Protein AF-A0A518B2T3-F1 (afdb_monomer)

Solvent-accessible surface area (backbone atoms only — not comparable to full-atom values): 4786 Å² total; per-residue (Å²): 98,73,32,30,24,27,28,54,68,17,22,32,75,68,68,18,31,31,76,28,83,39,14,86,86,39,67,52,97,85,33,38,26,29,24,42,66,19,31,28,47,41,86,47,34,41,36,24,28,71,34,44,20,93,83,48,61,41,86,85,34,31,26,22,30,45,61,26,36,30,42,33,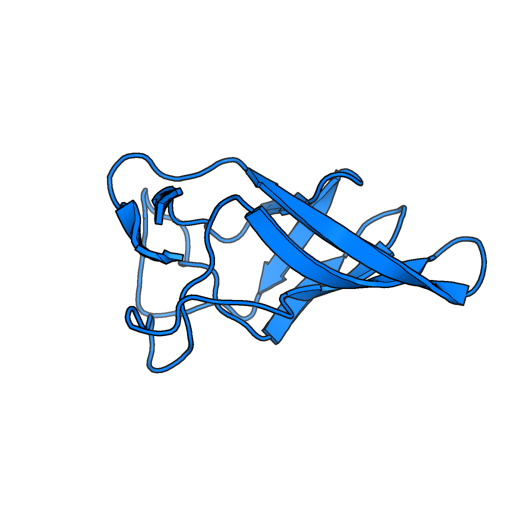25,25,62,86,74,67,46,80,44,75,46,32,29,71,25,67,50,42,86,92,42,78,38,56,95

Organism: NCBI:txid2527975

Structure (mmCIF, N/CA/C/O backbone):
data_AF-A0A518B2T3-F1
#
_entry.id   AF-A0A518B2T3-F1
#
loop_
_atom_site.group_PDB
_atom_site.id
_atom_site.type_symbol
_atom_site.label_atom_id
_atom_site.label_alt_id
_atom_site.label_comp_id
_atom_site.label_asym_id
_atom_site.label_entity_id
_atom_site.label_seq_id
_atom_site.pdbx_PDB_ins_code
_atom_site.Cartn_x
_atom_site.Cartn_y
_atom_site.Cartn_z
_atom_site.occupancy
_atom_site.B_iso_or_equiv
_atom_site.auth_seq_id
_atom_site.auth_comp_id
_atom_site.auth_asym_id
_atom_site.auth_atom_id
_atom_site.pdbx_PDB_model_num
ATOM 1 N N . MET A 1 1 ? -17.084 2.679 -3.403 1.00 79.31 1 MET A N 1
ATOM 2 C CA . MET A 1 1 ? -17.192 1.198 -3.252 1.00 79.31 1 MET A CA 1
ATOM 3 C C . MET A 1 1 ? -16.280 0.801 -2.089 1.00 79.31 1 MET A C 1
ATOM 5 O O . MET A 1 1 ? -15.881 1.705 -1.370 1.00 79.31 1 MET A O 1
ATOM 9 N N . SER A 1 2 ? -15.983 -0.469 -1.809 1.00 89.62 2 SER A N 1
ATOM 10 C CA . SER A 1 2 ? -15.044 -0.823 -0.727 1.00 89.62 2 SER A CA 1
ATOM 11 C C . SER A 1 2 ? -14.064 -1.907 -1.160 1.00 89.62 2 SER A C 1
ATOM 13 O O . SER A 1 2 ? -14.442 -2.782 -1.937 1.00 89.62 2 SER A O 1
ATOM 15 N N . SER A 1 3 ? -12.834 -1.854 -0.654 1.00 95.56 3 SER A N 1
ATOM 16 C CA . SER A 1 3 ? -11.744 -2.776 -0.987 1.00 95.56 3 SER A CA 1
ATOM 17 C C . SER A 1 3 ? -10.997 -3.239 0.264 1.00 95.56 3 SER A C 1
ATOM 19 O O . SER A 1 3 ? -11.253 -2.757 1.365 1.00 95.56 3 SER A O 1
ATOM 21 N N . LEU A 1 4 ? -10.105 -4.212 0.111 1.00 97.25 4 LEU A N 1
ATOM 22 C CA . LEU A 1 4 ? -9.302 -4.748 1.208 1.00 97.25 4 LEU A CA 1
ATOM 23 C C . LEU A 1 4 ? -8.185 -3.772 1.582 1.00 97.25 4 LEU A C 1
ATOM 25 O O . LEU A 1 4 ? -7.549 -3.205 0.692 1.00 97.25 4 LEU A O 1
ATOM 29 N N . ALA A 1 5 ? -7.932 -3.610 2.880 1.00 96.50 5 ALA A N 1
ATOM 30 C CA . ALA A 1 5 ? -6.796 -2.842 3.385 1.00 96.50 5 ALA A CA 1
ATOM 31 C C . ALA A 1 5 ? -5.463 -3.466 2.949 1.00 96.50 5 ALA A C 1
ATOM 33 O O . ALA A 1 5 ? -5.378 -4.682 2.775 1.00 96.50 5 ALA A O 1
ATOM 34 N N . VAL A 1 6 ? -4.416 -2.656 2.814 1.00 97.38 6 VAL A N 1
ATOM 35 C CA . VAL A 1 6 ? -3.082 -3.118 2.400 1.00 97.38 6 VAL A CA 1
ATOM 36 C C . VAL A 1 6 ? -2.079 -2.918 3.536 1.00 97.38 6 VAL A C 1
ATOM 38 O O . VAL A 1 6 ? -2.218 -2.021 4.368 1.00 97.38 6 VAL A O 1
ATOM 41 N N . THR A 1 7 ? -1.070 -3.781 3.600 1.00 96.69 7 THR A N 1
ATOM 42 C CA . THR A 1 7 ? 0.015 -3.719 4.585 1.00 96.69 7 THR A CA 1
ATOM 43 C C . THR A 1 7 ? 1.352 -3.410 3.932 1.00 96.69 7 THR A C 1
ATOM 45 O O . THR A 1 7 ? 1.505 -3.496 2.712 1.00 96.69 7 THR A O 1
ATOM 48 N N . LEU A 1 8 ? 2.353 -3.135 4.767 1.00 96.06 8 LEU A N 1
ATOM 49 C CA . LEU A 1 8 ? 3.759 -3.217 4.395 1.00 96.06 8 LEU A CA 1
ATOM 50 C C . LEU A 1 8 ? 4.032 -4.517 3.620 1.00 96.06 8 LEU A C 1
ATOM 52 O O . LEU A 1 8 ? 3.545 -5.587 3.999 1.00 96.06 8 LEU A O 1
ATOM 56 N N . GLY A 1 9 ? 4.802 -4.423 2.537 1.00 95.69 9 GLY A N 1
ATOM 57 C CA . GLY A 1 9 ? 5.054 -5.549 1.637 1.00 95.69 9 GLY A CA 1
ATOM 58 C C . GLY A 1 9 ? 3.976 -5.771 0.568 1.00 95.69 9 GLY A C 1
ATOM 59 O O . GLY A 1 9 ? 4.118 -6.689 -0.239 1.00 95.69 9 GLY A O 1
ATOM 60 N N . GLY A 1 10 ? 2.922 -4.947 0.537 1.00 96.31 10 GLY A N 1
ATOM 61 C CA . GLY A 1 10 ? 1.971 -4.898 -0.572 1.00 96.31 10 GLY A CA 1
ATOM 62 C C . GLY A 1 10 ? 2.654 -4.581 -1.906 1.00 96.31 10 GLY A C 1
ATOM 63 O O . GLY A 1 10 ? 3.721 -3.969 -1.935 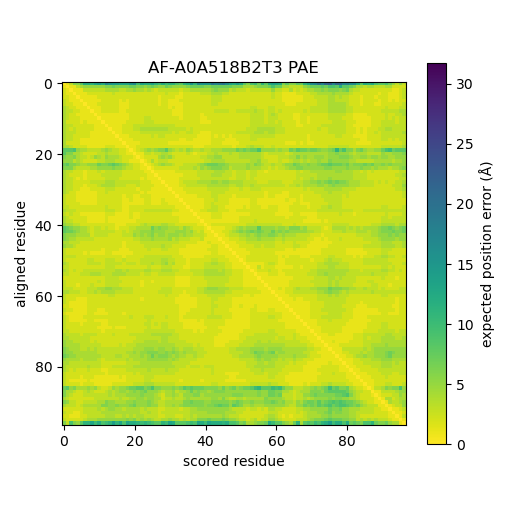1.00 96.31 10 GLY A O 1
ATOM 64 N N . LEU A 1 11 ? 2.035 -5.009 -3.003 1.00 97.75 11 LEU A N 1
ATOM 65 C CA . LEU A 1 11 ? 2.542 -4.875 -4.362 1.00 97.75 11 LEU A CA 1
ATOM 66 C C . LEU A 1 11 ? 1.608 -4.030 -5.221 1.00 97.75 11 LEU A C 1
ATOM 68 O O . LEU A 1 11 ? 0.379 -4.162 -5.158 1.00 97.75 11 LEU A O 1
ATOM 72 N N . ASP A 1 12 ? 2.203 -3.218 -6.083 1.00 97.06 12 ASP A N 1
ATOM 73 C CA . ASP A 1 12 ? 1.506 -2.614 -7.211 1.00 97.06 12 ASP A CA 1
ATOM 74 C C . ASP A 1 12 ? 1.454 -3.548 -8.434 1.00 97.06 12 ASP A C 1
ATOM 76 O O . ASP A 1 12 ? 2.007 -4.652 -8.449 1.00 97.06 12 ASP A O 1
ATOM 80 N N . SER A 1 13 ? 0.774 -3.106 -9.491 1.00 96.56 13 SER A N 1
ATOM 81 C CA . SER A 1 13 ? 0.663 -3.848 -10.753 1.00 96.56 13 SER A CA 1
ATOM 82 C C . SER A 1 13 ? 2.006 -4.105 -11.454 1.00 96.56 13 SER A C 1
ATOM 84 O O . SER A 1 13 ? 2.065 -4.949 -12.346 1.00 96.56 13 SER A O 1
ATOM 86 N N . GLY A 1 14 ? 3.068 -3.385 -11.080 1.00 95.31 14 GLY A N 1
ATOM 87 C CA . GLY A 1 14 ? 4.439 -3.566 -11.561 1.00 95.31 14 GLY A CA 1
ATOM 88 C C . GLY A 1 14 ? 5.295 -4.472 -10.669 1.00 95.31 14 GLY A C 1
ATOM 89 O O . GLY A 1 14 ? 6.496 -4.591 -10.912 1.00 95.31 14 GLY A O 1
ATOM 90 N N . ALA A 1 15 ? 4.694 -5.109 -9.657 1.00 95.62 15 ALA A N 1
ATOM 91 C CA . ALA A 1 15 ? 5.376 -5.882 -8.619 1.00 95.62 15 ALA A CA 1
ATOM 92 C C . ALA A 1 15 ? 6.400 -5.064 -7.805 1.00 95.62 15 ALA A C 1
ATOM 94 O O . ALA A 1 15 ? 7.363 -5.620 -7.271 1.00 95.62 15 ALA A O 1
ATOM 95 N N . ASN A 1 16 ? 6.191 -3.751 -7.694 1.00 97.06 16 ASN A N 1
ATOM 96 C CA . ASN A 1 16 ? 6.951 -2.881 -6.807 1.00 97.06 16 ASN A CA 1
ATOM 97 C C . ASN A 1 16 ? 6.374 -2.964 -5.394 1.00 97.06 16 ASN A C 1
ATOM 99 O O . ASN A 1 16 ? 5.160 -3.052 -5.212 1.00 97.06 16 ASN A O 1
ATOM 103 N N . VAL A 1 17 ? 7.254 -2.953 -4.400 1.00 97.88 17 VAL A N 1
ATOM 104 C CA . VAL A 1 17 ? 6.922 -3.248 -3.007 1.00 97.88 17 VAL A CA 1
ATOM 105 C C . VAL A 1 17 ? 6.680 -1.956 -2.239 1.00 97.88 17 VAL A C 1
ATOM 107 O O . VAL A 1 17 ? 7.473 -1.022 -2.330 1.00 97.88 17 VAL A O 1
ATOM 110 N N . ILE A 1 18 ? 5.627 -1.924 -1.426 1.00 97.88 18 ILE A N 1
ATOM 111 C CA . ILE A 1 18 ? 5.412 -0.888 -0.413 1.00 97.88 18 ILE A CA 1
ATOM 112 C C . ILE A 1 18 ? 6.404 -1.110 0.733 1.00 97.88 18 ILE A C 1
ATOM 114 O O . ILE A 1 18 ? 6.358 -2.143 1.410 1.00 97.88 18 ILE A O 1
ATOM 118 N N . THR A 1 19 ? 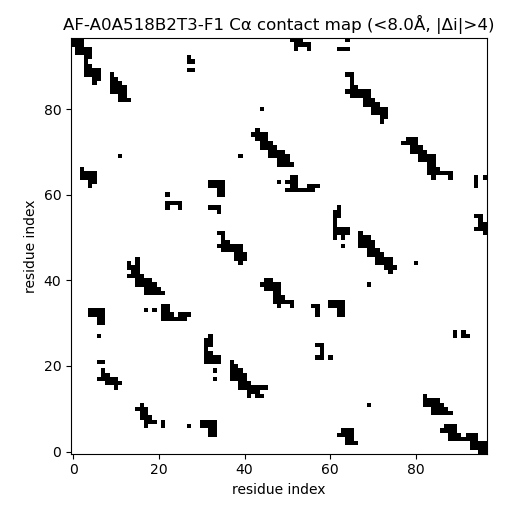7.285 -0.141 0.969 1.00 96.50 19 THR A N 1
ATOM 119 C CA . THR A 1 19 ? 8.400 -0.243 1.926 1.00 96.50 19 THR A CA 1
ATOM 120 C C . THR A 1 19 ? 8.252 0.626 3.178 1.00 96.50 19 THR A C 1
ATOM 122 O O . THR A 1 19 ? 9.096 0.535 4.067 1.00 96.50 19 THR A O 1
ATOM 125 N N . GLY A 1 20 ? 7.193 1.431 3.284 1.00 91.75 20 GLY A N 1
ATOM 126 C CA . GLY A 1 20 ? 6.891 2.240 4.472 1.00 91.75 20 GLY A CA 1
ATOM 127 C C . GLY A 1 20 ? 7.048 3.747 4.258 1.00 91.75 20 GLY A C 1
ATOM 128 O O . GLY A 1 20 ? 7.324 4.171 3.138 1.00 91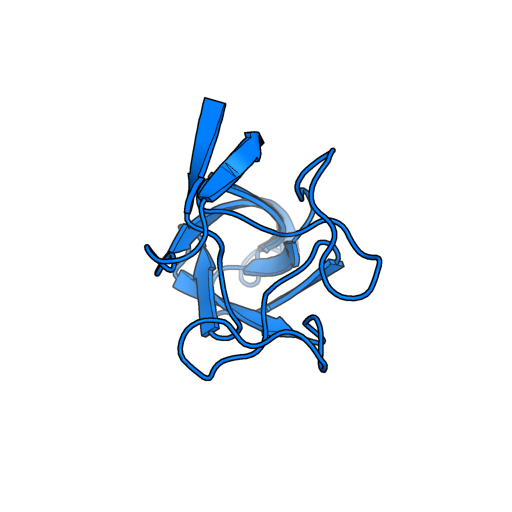.75 20 GLY A O 1
ATOM 129 N N . PRO A 1 21 ? 6.871 4.577 5.301 1.00 93.12 21 PRO A N 1
ATOM 130 C CA . PRO A 1 21 ? 7.000 4.257 6.730 1.00 93.12 21 PRO A CA 1
ATOM 131 C C . PRO A 1 21 ? 5.836 3.475 7.358 1.00 93.12 21 PRO A C 1
ATOM 133 O O . PRO A 1 21 ? 6.016 2.898 8.429 1.00 93.12 21 PRO A O 1
ATOM 136 N N . CYS A 1 22 ? 4.686 3.391 6.688 1.00 94.25 22 CYS A N 1
ATOM 137 C CA . CYS A 1 22 ? 3.450 2.782 7.173 1.00 94.25 22 CYS A CA 1
ATOM 138 C C . CYS A 1 22 ? 2.931 3.426 8.477 1.00 94.25 22 CYS A C 1
ATOM 140 O O . CYS A 1 22 ? 3.544 4.306 9.084 1.00 94.25 22 CYS A O 1
ATOM 142 N N . ALA A 1 23 ? 1.761 2.990 8.940 1.00 94.50 23 ALA A N 1
ATOM 143 C CA . ALA A 1 23 ? 1.264 3.333 10.266 1.00 94.50 23 ALA A CA 1
ATOM 144 C C . ALA A 1 23 ? 1.900 2.412 11.325 1.00 94.50 23 ALA A C 1
ATOM 146 O O . ALA A 1 23 ? 1.391 1.325 11.599 1.00 94.50 23 ALA A O 1
ATOM 147 N N . GLU A 1 24 ? 2.980 2.864 11.967 1.00 89.19 24 GLU A N 1
ATOM 148 C CA . GLU A 1 24 ? 3.777 2.088 12.944 1.00 89.19 24 GLU A CA 1
ATOM 149 C C . GLU A 1 24 ? 2.990 1.545 14.160 1.00 89.19 24 GLU A C 1
ATOM 151 O O . GLU A 1 24 ? 3.475 0.682 14.887 1.00 89.19 24 GLU A O 1
ATOM 156 N N . THR A 1 25 ? 1.777 2.038 14.424 1.00 91.38 25 THR A N 1
ATOM 157 C CA . THR A 1 25 ? 0.939 1.599 15.559 1.00 91.38 25 THR A CA 1
ATOM 158 C C . THR A 1 25 ? -0.250 0.733 15.154 1.00 91.38 25 THR A C 1
ATOM 160 O O . THR A 1 25 ? -0.936 0.196 16.027 1.00 91.38 25 THR A O 1
ATOM 163 N N . VAL A 1 26 ? -0.510 0.577 13.853 1.00 94.88 26 VAL A N 1
ATOM 164 C CA . VAL A 1 26 ? -1.654 -0.180 13.337 1.00 94.88 26 VAL A CA 1
ATOM 165 C C . VAL A 1 26 ? -1.136 -1.429 12.644 1.00 94.88 26 VAL A C 1
ATOM 167 O O . VAL A 1 26 ? -0.468 -1.345 11.619 1.00 94.88 26 VAL A O 1
ATOM 170 N N . LEU A 1 27 ? -1.460 -2.594 13.205 1.00 95.19 27 LEU A N 1
ATOM 171 C CA . LEU A 1 27 ? -1.099 -3.888 12.635 1.00 95.19 27 LEU A CA 1
ATOM 172 C C . LEU A 1 27 ? -2.324 -4.554 12.010 1.00 95.19 27 LEU A C 1
ATOM 174 O O . LEU A 1 27 ? -3.350 -4.709 12.674 1.00 95.19 27 LEU A O 1
ATOM 178 N N . LEU A 1 28 ? -2.187 -5.004 10.766 1.00 94.44 28 LEU A N 1
ATOM 179 C CA . LEU A 1 28 ? -3.154 -5.848 10.070 1.00 94.44 28 LEU A CA 1
ATOM 180 C C . LEU A 1 28 ? -2.458 -7.176 9.764 1.00 94.44 28 LEU A C 1
ATOM 182 O O . LEU A 1 28 ? -1.386 -7.188 9.165 1.00 94.44 28 LEU A O 1
ATOM 186 N N . ASP A 1 29 ? -3.013 -8.284 10.254 1.00 92.25 29 ASP A N 1
ATOM 187 C CA . ASP A 1 29 ? -2.410 -9.624 10.160 1.00 92.25 29 ASP A CA 1
ATOM 188 C C . ASP A 1 29 ? -0.922 -9.686 10.592 1.00 92.25 29 ASP A C 1
ATOM 190 O O . ASP A 1 29 ? -0.130 -10.479 10.090 1.00 92.25 29 ASP A O 1
ATOM 194 N N . GLY A 1 30 ? -0.536 -8.851 11.565 1.00 92.00 30 GLY A N 1
ATOM 195 C CA . GLY A 1 30 ? 0.822 -8.807 12.124 1.00 92.00 30 GLY A CA 1
ATOM 196 C C . GLY A 1 30 ? 1.826 -7.946 11.349 1.00 92.00 30 GLY A C 1
ATOM 197 O O . GLY A 1 30 ? 2.983 -7.876 11.760 1.00 92.00 30 GLY A O 1
ATOM 198 N N . LEU A 1 31 ? 1.401 -7.265 10.281 1.00 95.06 31 LEU A N 1
ATOM 199 C CA . LEU A 1 31 ? 2.212 -6.321 9.506 1.00 95.06 31 LEU A CA 1
ATOM 200 C C . LEU A 1 31 ? 1.692 -4.891 9.674 1.00 95.06 31 LEU A C 1
ATOM 202 O O . LEU A 1 31 ? 0.499 -4.686 9.893 1.00 95.06 31 LEU A O 1
ATOM 206 N N . PHE A 1 32 ? 2.573 -3.894 9.559 1.00 96.25 32 PHE A N 1
ATOM 207 C CA . PHE A 1 32 ? 2.167 -2.489 9.639 1.00 96.25 32 PHE A CA 1
ATOM 208 C C . PHE A 1 32 ? 1.201 -2.130 8.508 1.00 96.25 32 PHE A C 1
ATOM 210 O O . PHE A 1 32 ? 1.405 -2.522 7.357 1.00 96.25 32 PHE A O 1
ATOM 217 N N . ALA A 1 33 ? 0.138 -1.404 8.843 1.00 96.50 33 ALA A N 1
ATOM 218 C CA . ALA A 1 33 ? -0.866 -0.970 7.884 1.00 96.50 33 ALA A CA 1
ATOM 219 C C . ALA A 1 33 ? -0.285 0.094 6.949 1.00 96.50 33 ALA A C 1
ATOM 221 O O . ALA A 1 33 ? 0.358 1.035 7.417 1.00 96.50 33 ALA A O 1
ATOM 222 N N . SER A 1 34 ? -0.528 -0.039 5.648 1.00 97.38 34 SER A N 1
ATOM 223 C CA . SER A 1 34 ? -0.058 0.939 4.675 1.00 97.38 34 SER A CA 1
ATOM 224 C C . SER A 1 34 ? -0.954 2.185 4.652 1.00 97.38 34 SER A C 1
ATOM 226 O O . SER A 1 34 ? -2.160 2.131 4.924 1.00 97.38 34 SER A O 1
ATOM 228 N N . VAL A 1 35 ? -0.335 3.324 4.364 1.00 97.62 35 VAL A N 1
ATOM 229 C CA . VAL A 1 35 ? -0.951 4.651 4.319 1.00 97.62 35 VAL A CA 1
ATOM 230 C C . VAL A 1 35 ? -0.512 5.414 3.073 1.00 97.62 35 VAL A C 1
ATOM 232 O O . VAL A 1 35 ? 0.487 5.086 2.432 1.00 97.62 35 VAL A O 1
ATOM 235 N N . GLU A 1 36 ? -1.289 6.430 2.705 1.00 96.88 36 GLU A N 1
ATOM 236 C CA . GLU A 1 36 ? -0.879 7.401 1.695 1.00 96.88 36 GLU A CA 1
ATOM 237 C C . GLU A 1 36 ? 0.502 7.958 2.055 1.00 96.88 36 GLU A C 1
ATOM 239 O O . GLU A 1 36 ? 0.820 8.128 3.234 1.00 96.88 36 GLU A O 1
ATOM 244 N N . THR A 1 37 ? 1.308 8.252 1.035 1.00 96.31 37 THR A N 1
ATOM 245 C CA . THR A 1 37 ? 2.718 8.662 1.114 1.00 96.31 37 THR A CA 1
ATOM 246 C C . THR A 1 37 ? 3.715 7.553 1.446 1.00 96.31 37 THR A C 1
ATOM 248 O O . THR A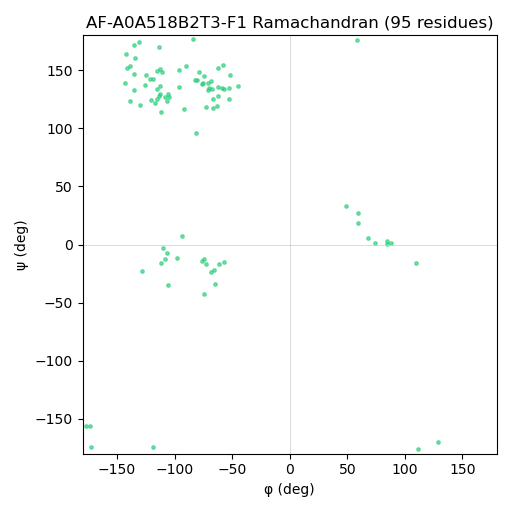 1 37 ? 4.918 7.822 1.464 1.00 96.31 37 THR A O 1
ATOM 251 N N . ASP A 1 38 ? 3.266 6.304 1.622 1.00 97.75 38 ASP A N 1
ATOM 252 C CA . ASP A 1 38 ? 4.189 5.174 1.713 1.00 97.75 38 ASP A CA 1
ATOM 253 C C . ASP A 1 38 ? 5.043 5.058 0.453 1.00 97.75 38 ASP A C 1
ATOM 255 O O . ASP A 1 38 ? 4.547 5.121 -0.670 1.00 97.75 38 ASP A O 1
ATOM 259 N N . ILE A 1 39 ? 6.337 4.844 0.650 1.00 98.00 39 ILE A N 1
ATOM 260 C CA . ILE A 1 39 ? 7.306 4.626 -0.412 1.00 98.00 39 ILE A CA 1
ATOM 261 C C . ILE A 1 39 ? 7.006 3.292 -1.085 1.00 98.00 39 ILE A C 1
ATOM 263 O O . ILE A 1 39 ? 6.821 2.267 -0.422 1.00 98.00 39 ILE A O 1
ATOM 267 N N . VAL A 1 40 ? 7.019 3.318 -2.412 1.00 97.88 40 VAL A N 1
ATOM 268 C CA . VAL A 1 40 ? 6.955 2.143 -3.271 1.00 97.88 40 VAL A CA 1
ATOM 269 C C . VAL A 1 40 ? 8.262 2.045 -4.040 1.00 97.88 40 VAL A C 1
ATOM 271 O O . VAL A 1 40 ? 8.679 2.995 -4.704 1.00 97.88 40 VAL A O 1
ATOM 274 N N . SER A 1 41 ? 8.923 0.898 -3.941 1.00 96.81 41 SER A N 1
ATOM 275 C CA . SER A 1 41 ? 10.202 0.651 -4.599 1.00 96.81 41 SER A CA 1
ATOM 276 C C . SER A 1 41 ? 10.206 -0.718 -5.261 1.00 96.81 41 SER A C 1
ATOM 278 O O . SER A 1 41 ? 9.814 -1.731 -4.675 1.00 96.81 41 SER A O 1
ATOM 280 N N . GLY A 1 42 ? 10.659 -0.756 -6.505 1.00 93.50 42 GLY A N 1
ATOM 281 C CA . GLY A 1 42 ? 10.847 -1.986 -7.249 1.00 93.50 42 GLY A CA 1
ATOM 282 C C . GLY A 1 42 ? 11.552 -1.736 -8.571 1.00 93.50 42 GLY A C 1
ATOM 283 O O . GLY A 1 42 ? 12.010 -0.636 -8.862 1.00 93.50 42 GLY A O 1
ATOM 284 N N . ALA A 1 43 ? 11.671 -2.785 -9.379 1.00 90.38 43 ALA A N 1
ATOM 285 C CA . ALA A 1 43 ? 12.430 -2.723 -10.625 1.00 90.38 43 ALA A CA 1
ATOM 286 C C . ALA A 1 43 ? 11.735 -1.910 -11.729 1.00 90.38 43 ALA A C 1
ATOM 288 O O . ALA A 1 43 ? 12.383 -1.566 -12.716 1.00 90.38 43 ALA A O 1
ATOM 289 N N . THR A 1 44 ? 10.431 -1.641 -11.602 1.00 94.25 44 THR A N 1
ATOM 290 C CA . THR A 1 44 ? 9.661 -0.963 -12.655 1.00 94.25 44 THR A CA 1
ATOM 291 C C . THR A 1 44 ? 9.347 0.487 -12.305 1.00 94.25 44 THR A C 1
ATOM 293 O O . THR A 1 44 ? 9.395 1.334 -13.198 1.00 94.25 44 THR A O 1
ATOM 296 N N . LEU A 1 45 ? 9.103 0.790 -11.027 1.00 96.50 45 LEU A N 1
ATOM 297 C CA . LEU A 1 45 ? 8.760 2.125 -10.543 1.00 96.50 45 LEU A CA 1
ATOM 298 C C . LEU A 1 45 ? 9.389 2.394 -9.168 1.00 96.50 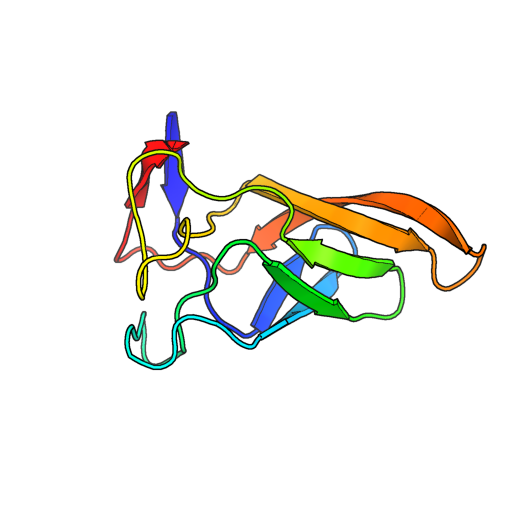45 LEU A C 1
ATOM 300 O O . LEU A 1 45 ? 9.369 1.540 -8.280 1.00 96.50 45 LEU A O 1
ATOM 304 N N . GLU A 1 46 ? 9.891 3.614 -8.993 1.00 97.44 46 GLU A N 1
ATOM 305 C CA . GLU A 1 46 ? 10.169 4.211 -7.684 1.00 97.44 46 GLU A CA 1
ATOM 306 C C . GLU A 1 46 ? 9.219 5.389 -7.464 1.00 97.44 46 GLU A C 1
ATOM 308 O O . GLU A 1 46 ? 9.094 6.271 -8.320 1.00 97.44 46 GLU A O 1
ATOM 313 N N . GLY A 1 47 ? 8.521 5.402 -6.330 1.00 97.38 47 GLY A N 1
ATOM 314 C CA . GLY A 1 47 ? 7.469 6.378 -6.083 1.00 97.38 47 GLY A CA 1
ATOM 315 C C . GLY A 1 47 ? 6.847 6.279 -4.701 1.00 97.38 47 GLY A C 1
ATOM 316 O O . GLY A 1 47 ? 7.463 5.798 -3.749 1.00 97.38 47 GLY A O 1
ATOM 317 N N . VAL A 1 48 ? 5.615 6.765 -4.599 1.00 98.12 48 VAL A N 1
ATOM 318 C CA . VAL A 1 48 ? 4.828 6.777 -3.366 1.00 98.12 48 VAL A CA 1
ATOM 319 C C . VAL A 1 48 ? 3.378 6.402 -3.639 1.00 98.12 48 VAL A C 1
ATOM 321 O O . VAL A 1 48 ? 2.858 6.634 -4.733 1.00 98.12 48 VAL A O 1
ATOM 324 N N . VAL A 1 49 ? 2.696 5.862 -2.633 1.00 97.88 49 VAL A N 1
ATOM 325 C CA . VAL A 1 49 ? 1.243 5.704 -2.675 1.00 97.88 49 VAL A CA 1
ATOM 326 C C . VAL A 1 49 ? 0.605 7.092 -2.675 1.00 97.88 49 VAL A C 1
ATOM 328 O O . VAL A 1 49 ? 0.788 7.870 -1.740 1.00 97.88 49 VAL A O 1
ATOM 331 N N . ALA A 1 50 ? -0.111 7.407 -3.748 1.00 97.44 50 ALA A N 1
ATOM 332 C CA . ALA A 1 50 ? -0.660 8.729 -4.034 1.00 97.44 50 ALA A CA 1
ATOM 333 C C . ALA A 1 50 ? -2.137 8.866 -3.644 1.00 97.44 50 ALA A C 1
ATOM 335 O O . ALA A 1 50 ? -2.664 9.975 -3.639 1.00 97.44 50 ALA A O 1
ATOM 336 N N . GLU A 1 51 ? -2.808 7.754 -3.335 1.00 96.56 51 GLU A N 1
ATOM 337 C CA . GLU A 1 51 ? -4.223 7.753 -2.978 1.00 96.56 51 GLU A CA 1
ATOM 338 C C . GLU A 1 51 ? -4.518 6.803 -1.811 1.00 96.56 51 GLU A C 1
ATOM 340 O O . GLU A 1 51 ? -4.264 5.597 -1.883 1.00 96.56 51 GLU A O 1
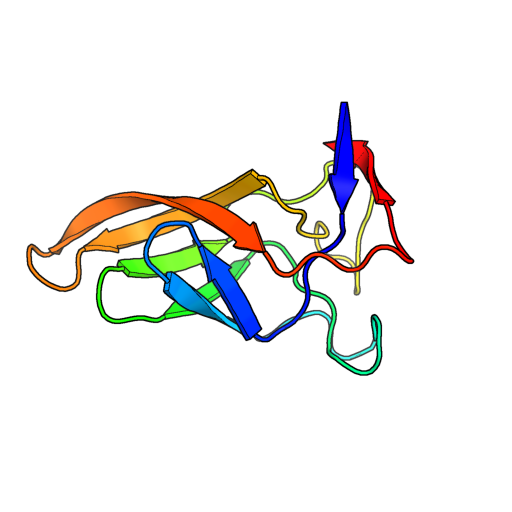ATOM 345 N N . GLY A 1 52 ? -5.115 7.343 -0.748 1.00 95.12 52 GLY A N 1
ATOM 346 C CA . GLY A 1 52 ? -5.702 6.587 0.357 1.00 95.12 52 GLY A CA 1
ATOM 347 C C . GLY A 1 52 ? -7.205 6.843 0.513 1.00 95.12 52 GLY A C 1
ATOM 348 O O . GLY A 1 52 ? -7.844 7.519 -0.290 1.00 95.12 52 GLY A O 1
ATOM 349 N N . SER A 1 53 ? -7.799 6.284 1.564 1.00 96.25 53 SER A N 1
ATOM 350 C CA . SER A 1 53 ? -9.217 6.467 1.880 1.00 96.25 53 SER A CA 1
ATOM 351 C C . SER A 1 53 ? -9.526 7.877 2.373 1.00 96.25 53 SER A C 1
ATOM 353 O O . SER A 1 53 ? -8.855 8.411 3.253 1.00 96.25 53 SER A O 1
ATOM 355 N N . VAL A 1 54 ? -10.646 8.432 1.913 1.00 94.31 54 VAL A N 1
ATOM 356 C CA . VAL A 1 54 ? -11.162 9.734 2.367 1.00 94.31 54 VAL A CA 1
ATOM 357 C C . VAL A 1 54 ? -11.788 9.712 3.769 1.00 94.31 54 VAL A C 1
ATOM 359 O O . VAL A 1 54 ? -12.070 10.769 4.330 1.00 94.31 54 VAL A O 1
ATOM 362 N N . THR A 1 55 ? -12.053 8.531 4.339 1.00 95.38 55 THR A N 1
ATOM 363 C CA . THR A 1 55 ? -12.767 8.406 5.631 1.00 95.38 55 THR A CA 1
ATOM 364 C C . THR A 1 55 ? -12.067 7.533 6.663 1.00 95.38 55 THR A C 1
ATOM 366 O O . THR A 1 55 ? -12.327 7.697 7.855 1.00 95.38 55 THR A O 1
ATOM 369 N N . VAL A 1 56 ? -11.186 6.622 6.245 1.00 96.31 56 VAL A N 1
ATOM 370 C CA . VAL A 1 56 ? -10.451 5.741 7.157 1.00 96.31 56 VAL A CA 1
ATOM 371 C C . VAL A 1 56 ? -9.006 6.198 7.244 1.00 96.31 56 VAL A C 1
ATOM 373 O O . VAL A 1 56 ? -8.308 6.268 6.235 1.00 96.31 56 VAL A O 1
ATOM 376 N N . LEU A 1 57 ? -8.560 6.477 8.468 1.00 96.31 57 LEU A N 1
ATOM 377 C CA . LEU A 1 57 ? -7.192 6.891 8.756 1.00 96.31 57 LEU A CA 1
ATOM 378 C C . LEU A 1 57 ? -6.492 5.838 9.621 1.00 96.31 57 LEU A C 1
ATOM 380 O O . LEU A 1 57 ? -7.034 5.424 10.649 1.00 96.31 57 LEU A O 1
ATOM 384 N N . PHE A 1 58 ? -5.266 5.464 9.263 1.00 95.81 58 PHE A N 1
ATOM 385 C CA . PHE A 1 58 ? -4.360 4.693 10.115 1.00 95.81 58 PHE A CA 1
ATOM 386 C C . PHE A 1 58 ? -3.228 5.598 10.589 1.00 95.81 58 PHE A C 1
ATOM 388 O O . PHE A 1 58 ? -2.602 6.292 9.797 1.00 95.81 58 PHE A O 1
ATOM 395 N N . GLY A 1 59 ? -2.999 5.664 11.903 1.00 91.69 59 GLY A N 1
ATOM 396 C CA . GLY A 1 59 ? -1.986 6.569 12.460 1.00 91.69 59 GLY A CA 1
ATOM 397 C C . GLY A 1 59 ? -2.220 8.058 12.149 1.00 91.69 59 GLY A C 1
ATOM 398 O O . GLY A 1 59 ? -1.290 8.849 12.250 1.00 91.69 59 GLY A O 1
ATOM 399 N N . GLY A 1 60 ? -3.444 8.447 11.767 1.00 94.06 60 GLY A N 1
ATOM 400 C CA . GLY A 1 60 ? -3.782 9.814 11.352 1.00 94.06 60 GLY A CA 1
ATOM 401 C C . GLY A 1 60 ? -3.568 10.113 9.864 1.00 94.06 60 GLY A C 1
ATOM 402 O O . GLY A 1 60 ? -3.849 11.235 9.449 1.00 94.06 60 GLY A O 1
ATOM 403 N N . LEU A 1 61 ? -3.131 9.134 9.068 1.00 96.19 61 LEU A N 1
ATOM 404 C CA . LEU A 1 61 ? -2.941 9.259 7.621 1.00 96.19 61 LEU A CA 1
ATOM 405 C C . LEU A 1 61 ? -3.971 8.420 6.848 1.00 96.19 61 LEU A C 1
ATOM 407 O O . LEU A 1 61 ? -4.393 7.378 7.359 1.00 96.19 61 LEU A O 1
ATOM 411 N N . PRO A 1 62 ? -4.389 8.844 5.640 1.00 97.19 62 PRO A N 1
ATOM 412 C CA . PRO A 1 62 ? -5.319 8.092 4.799 1.00 97.19 62 PRO A CA 1
ATOM 413 C C . PRO A 1 62 ? -4.869 6.649 4.582 1.00 97.19 62 PRO A C 1
ATOM 415 O O . PRO A 1 62 ? -3.748 6.388 4.152 1.00 97.19 62 PRO A O 1
ATOM 418 N N . ALA A 1 63 ? -5.743 5.701 4.908 1.00 96.94 63 ALA A N 1
ATOM 419 C CA . ALA A 1 63 ? -5.442 4.278 4.826 1.00 96.94 63 ALA A CA 1
ATOM 420 C C . ALA A 1 63 ? -5.483 3.772 3.378 1.00 96.94 63 ALA A C 1
ATOM 422 O O . ALA A 1 63 ? -6.409 4.110 2.636 1.00 96.94 63 ALA A O 1
ATOM 423 N N . THR A 1 64 ? -4.528 2.932 2.982 1.00 97.31 64 THR A N 1
ATOM 424 C CA . THR A 1 64 ? -4.458 2.407 1.609 1.00 97.31 64 THR A CA 1
ATOM 425 C C . THR A 1 64 ? -5.238 1.114 1.451 1.00 97.31 64 THR A C 1
ATOM 427 O O . THR A 1 64 ? -5.453 0.344 2.395 1.00 97.31 64 THR A O 1
ATOM 430 N N . TYR A 1 65 ? -5.682 0.872 0.225 1.00 97.12 65 TYR A N 1
ATOM 431 C CA . TYR A 1 65 ? -6.522 -0.261 -0.119 1.00 97.12 65 TYR A CA 1
ATOM 432 C C . TYR A 1 65 ? -6.145 -0.827 -1.490 1.00 97.12 65 TYR A C 1
ATOM 434 O O . TYR A 1 65 ? -5.460 -0.185 -2.284 1.00 97.12 65 TYR A O 1
ATOM 442 N N . VAL A 1 66 ? -6.581 -2.050 -1.800 1.00 97.12 66 VAL A N 1
ATOM 443 C CA . VAL A 1 66 ? -6.355 -2.628 -3.135 1.00 97.12 66 VAL A CA 1
ATOM 444 C C . VAL A 1 66 ? -7.090 -1.776 -4.172 1.00 97.12 66 VAL A C 1
ATOM 446 O O . VAL A 1 66 ? -8.315 -1.642 -4.108 1.00 97.12 66 VAL A O 1
ATOM 449 N N . GLY A 1 67 ? -6.345 -1.205 -5.114 1.00 96.75 67 GLY A N 1
ATOM 450 C CA . GLY A 1 67 ? -6.805 -0.208 -6.079 1.00 96.75 67 GLY A CA 1
ATOM 451 C C . GLY A 1 67 ? -6.247 1.200 -5.851 1.00 96.75 67 GLY A C 1
ATOM 452 O O . GLY A 1 67 ? -6.296 1.988 -6.788 1.00 96.75 67 GLY A O 1
ATOM 453 N N . SER A 1 68 ? -5.685 1.501 -4.672 1.00 97.38 68 SER A N 1
ATOM 454 C CA . SER A 1 68 ? -4.989 2.767 -4.396 1.00 97.38 68 SER A CA 1
ATOM 455 C C . SER A 1 68 ? -3.907 3.045 -5.441 1.00 97.38 68 SER A C 1
ATOM 457 O O . SER A 1 68 ? -3.120 2.152 -5.776 1.00 97.38 68 SER A O 1
ATOM 459 N N . LEU A 1 69 ? -3.854 4.282 -5.933 1.00 97.75 69 LEU A N 1
ATOM 460 C CA . LEU A 1 69 ? -2.874 4.715 -6.924 1.00 97.75 69 LEU A CA 1
ATOM 461 C C . LEU A 1 69 ? -1.484 4.892 -6.315 1.00 97.75 69 LEU A C 1
ATOM 463 O O . LEU A 1 69 ? -1.320 5.346 -5.181 1.00 97.75 69 LEU A O 1
ATOM 467 N N . VAL A 1 70 ? -0.474 4.569 -7.110 1.00 98.00 70 VAL A N 1
ATOM 468 C CA . VAL A 1 70 ? 0.944 4.774 -6.826 1.00 98.00 70 VAL A CA 1
ATOM 469 C C . VAL A 1 70 ? 1.494 5.669 -7.920 1.00 98.00 70 VAL A C 1
ATOM 471 O O . VAL A 1 70 ? 1.381 5.351 -9.102 1.00 98.00 70 VAL A O 1
ATOM 474 N N . SER A 1 71 ? 2.097 6.785 -7.526 1.00 97.94 71 SER A N 1
ATOM 475 C CA . SER A 1 71 ? 2.698 7.742 -8.449 1.00 97.94 71 SER A CA 1
ATOM 476 C C . SER A 1 71 ? 4.208 7.749 -8.281 1.00 97.94 71 SER A C 1
ATOM 478 O O . SER A 1 71 ? 4.722 7.752 -7.160 1.00 97.94 71 SER A O 1
ATOM 480 N N . GLY A 1 72 ? 4.932 7.759 -9.393 1.00 97.25 72 GLY A N 1
ATOM 481 C CA . GLY A 1 72 ? 6.384 7.744 -9.364 1.00 97.25 72 GLY A CA 1
ATOM 482 C C . GLY A 1 72 ? 7.011 7.909 -10.735 1.00 97.25 72 GLY A C 1
ATOM 483 O O . GLY A 1 72 ? 6.417 8.458 -11.667 1.00 97.25 72 GLY A O 1
ATOM 484 N N . VAL A 1 73 ? 8.241 7.427 -10.850 1.00 97.56 73 VAL A N 1
ATOM 485 C CA . VAL A 1 73 ? 9.004 7.414 -12.096 1.00 97.56 73 VAL A CA 1
ATOM 486 C C . VAL A 1 73 ? 9.387 5.990 -12.465 1.00 97.56 73 VAL A C 1
ATOM 488 O O . VAL A 1 73 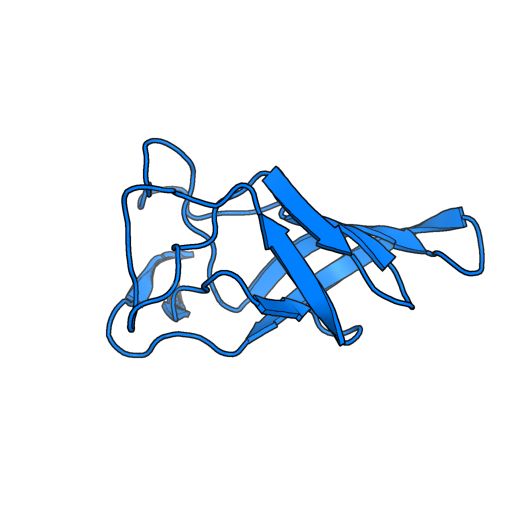? 9.726 5.173 -11.609 1.00 97.56 73 VAL A O 1
ATOM 491 N N . SER A 1 74 ? 9.353 5.700 -13.761 1.00 96.19 74 SER A N 1
ATOM 492 C CA . SER A 1 74 ? 9.900 4.463 -14.304 1.00 96.19 74 SER A CA 1
ATOM 493 C C . SER A 1 74 ? 11.403 4.406 -14.043 1.00 96.19 74 SER A C 1
ATOM 495 O O . SER A 1 74 ? 12.132 5.320 -14.427 1.00 96.19 74 SER A O 1
ATOM 497 N N . VAL A 1 75 ? 11.879 3.313 -13.450 1.00 95.00 75 VAL A N 1
ATOM 498 C CA . VAL A 1 75 ? 13.313 3.123 -13.162 1.00 95.00 75 VAL A CA 1
ATOM 499 C C . VAL A 1 75 ? 14.144 3.038 -14.448 1.00 95.00 75 VAL A C 1
ATOM 501 O O . VAL A 1 75 ? 15.272 3.519 -14.495 1.00 95.00 75 VAL A O 1
ATOM 504 N N . GLU A 1 76 ? 13.582 2.463 -15.513 1.00 94.62 76 GLU A N 1
ATOM 505 C CA . GLU A 1 76 ? 14.269 2.299 -16.800 1.00 94.62 76 GLU A CA 1
ATOM 506 C C . GLU A 1 76 ? 14.385 3.616 -17.578 1.00 94.62 76 GLU A C 1
ATOM 508 O O . GLU A 1 76 ? 15.422 3.903 -18.174 1.00 94.62 76 GLU A O 1
ATOM 513 N N . THR A 1 77 ? 13.314 4.412 -17.596 1.00 95.25 77 THR A N 1
ATOM 514 C CA . THR A 1 77 ? 13.198 5.559 -18.515 1.00 95.25 77 THR A CA 1
ATOM 515 C C . THR A 1 77 ? 13.228 6.917 -17.822 1.00 95.25 77 THR A C 1
ATOM 517 O O . THR A 1 77 ? 13.401 7.937 -18.488 1.00 95.25 77 THR A O 1
ATOM 520 N N . GLY A 1 78 ? 13.035 6.962 -16.503 1.00 95.06 78 GLY A N 1
ATOM 521 C CA . GLY A 1 78 ? 12.876 8.196 -15.730 1.00 95.06 78 GLY A CA 1
ATOM 522 C C . GLY A 1 78 ? 11.576 8.956 -16.016 1.00 95.06 78 GLY A C 1
ATOM 523 O O . GLY A 1 78 ? 11.395 10.065 -15.517 1.00 95.06 78 GLY A O 1
ATOM 524 N N . VAL A 1 79 ? 10.675 8.401 -16.831 1.00 97.12 79 VAL A N 1
ATOM 525 C CA . VAL A 1 79 ? 9.400 9.035 -17.188 1.00 97.12 79 VAL A CA 1
ATOM 526 C C . VAL A 1 79 ? 8.384 8.821 -16.068 1.00 97.12 79 VAL A C 1
ATOM 528 O O . VAL A 1 79 ? 8.330 7.745 -15.473 1.00 97.12 79 VAL A O 1
ATOM 531 N N . ALA A 1 80 ? 7.570 9.843 -15.795 1.00 97.00 80 ALA A N 1
ATOM 532 C CA . ALA A 1 80 ? 6.481 9.754 -14.830 1.00 97.00 80 ALA A CA 1
ATOM 533 C C . ALA A 1 80 ? 5.507 8.623 -15.199 1.00 97.00 80 ALA A C 1
ATOM 535 O O . ALA A 1 80 ? 5.096 8.494 -16.355 1.00 97.00 80 ALA A O 1
ATOM 536 N N . MET A 1 81 ? 5.146 7.816 -14.208 1.00 96.25 81 MET A N 1
ATOM 537 C CA . MET A 1 81 ? 4.278 6.656 -14.359 1.00 96.25 81 MET A CA 1
ATOM 538 C C . MET A 1 81 ? 3.342 6.548 -13.157 1.00 96.25 81 MET A C 1
ATOM 540 O O . MET A 1 81 ? 3.672 6.971 -12.049 1.00 96.25 81 MET A O 1
ATOM 544 N N . GLU A 1 82 ? 2.174 5.963 -13.400 1.00 97.31 82 GLU A N 1
ATOM 545 C CA . GLU A 1 82 ? 1.193 5.642 -12.376 1.00 97.31 82 GLU A CA 1
ATOM 546 C C . GLU A 1 82 ? 0.836 4.156 -12.462 1.00 97.31 82 GLU A C 1
ATOM 548 O O . GLU A 1 82 ? 0.680 3.597 -13.554 1.00 97.31 82 GLU A O 1
ATOM 553 N N . THR A 1 83 ? 0.740 3.516 -11.305 1.00 97.12 83 THR A N 1
ATOM 554 C CA . THR A 1 83 ? 0.307 2.127 -11.132 1.00 97.12 83 THR A CA 1
ATOM 555 C C . THR A 1 83 ? -0.763 2.064 -10.047 1.00 97.12 83 THR A C 1
ATOM 557 O O . THR A 1 83 ? -1.079 3.063 -9.403 1.00 97.12 83 THR A O 1
ATOM 560 N N . ALA A 1 84 ? -1.357 0.890 -9.846 1.00 97.50 84 ALA A N 1
ATOM 561 C CA . ALA A 1 84 ? -2.325 0.670 -8.777 1.00 97.50 84 ALA A CA 1
ATOM 562 C C . ALA A 1 84 ? -1.895 -0.504 -7.900 1.00 97.50 84 ALA A C 1
ATOM 564 O O . ALA A 1 84 ? -1.332 -1.484 -8.398 1.00 97.50 84 ALA A O 1
ATOM 565 N N . ILE A 1 85 ? -2.195 -0.426 -6.605 1.00 97.56 85 ILE A N 1
ATOM 566 C CA . ILE A 1 85 ? -1.960 -1.515 -5.657 1.00 97.56 85 ILE A CA 1
ATOM 567 C C . ILE A 1 85 ? -2.867 -2.699 -5.999 1.00 97.56 85 ILE A C 1
ATOM 569 O O . ILE A 1 85 ? -4.088 -2.559 -6.058 1.00 97.56 85 ILE A O 1
ATOM 573 N N . VAL A 1 86 ? -2.281 -3.881 -6.186 1.00 97.25 86 VAL A N 1
ATOM 574 C CA . VAL A 1 86 ? -3.006 -5.116 -6.540 1.00 97.25 86 VAL A CA 1
ATOM 575 C C . VAL A 1 86 ? -3.066 -6.131 -5.398 1.00 97.25 86 VAL A C 1
ATOM 577 O O . VAL A 1 86 ? -3.857 -7.071 -5.459 1.00 97.25 86 VAL A O 1
ATOM 580 N N . GLY A 1 87 ? -2.283 -5.932 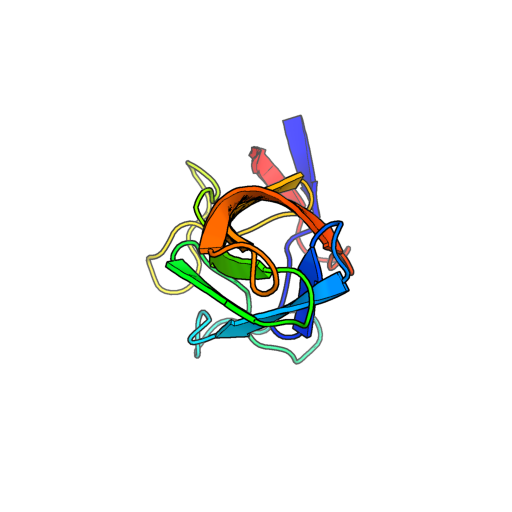-4.335 1.00 91.25 87 GLY A N 1
ATOM 581 C CA . GLY A 1 87 ? -2.338 -6.727 -3.107 1.00 91.25 87 GLY A CA 1
ATOM 582 C C . GLY A 1 87 ? -0.974 -7.268 -2.669 1.00 91.25 87 GLY A C 1
ATOM 583 O O . GLY A 1 87 ? 0.041 -6.877 -3.228 1.00 91.25 87 GLY A O 1
ATOM 584 N N . PRO A 1 88 ? -0.917 -8.172 -1.681 1.00 90.38 88 PRO A N 1
ATOM 585 C CA . PRO A 1 88 ? -2.060 -8.780 -1.007 1.00 90.38 88 PRO A CA 1
ATOM 586 C C . PRO A 1 88 ? -2.840 -7.774 -0.150 1.00 90.38 88 PRO A C 1
ATOM 588 O O . PRO A 1 88 ? -2.261 -6.912 0.504 1.00 90.38 88 PRO A O 1
ATOM 591 N N . GLY A 1 89 ? -4.169 -7.892 -0.176 1.00 90.62 89 GLY A N 1
ATOM 592 C CA . GLY A 1 89 ? -5.058 -7.180 0.739 1.00 90.62 89 GLY A CA 1
ATOM 593 C C . GLY A 1 89 ? -5.434 -8.051 1.939 1.00 90.62 89 GLY A C 1
ATOM 594 O O . GLY A 1 89 ? -5.529 -9.274 1.817 1.00 90.62 89 GLY A O 1
ATOM 595 N N . VAL A 1 90 ? -5.684 -7.428 3.086 1.00 94.00 90 VAL A N 1
ATOM 596 C CA . VAL A 1 90 ? -6.078 -8.090 4.334 1.00 94.00 90 VAL A CA 1
ATOM 597 C C . VAL A 1 90 ? -7.601 -8.158 4.431 1.00 94.00 90 VAL A C 1
ATOM 599 O O . VAL A 1 90 ? -8.278 -7.136 4.523 1.00 94.00 90 VAL A O 1
ATOM 602 N N . ALA A 1 91 ? -8.158 -9.373 4.445 1.00 88.19 91 ALA A N 1
ATOM 603 C CA . ALA A 1 91 ? -9.610 -9.600 4.461 1.00 88.19 91 ALA A CA 1
ATOM 604 C C . ALA A 1 91 ? -10.303 -9.120 5.751 1.00 88.19 91 ALA A C 1
ATOM 606 O O . ALA A 1 91 ? -11.507 -8.864 5.750 1.00 88.19 91 ALA A O 1
ATOM 607 N N . THR A 1 92 ? -9.550 -8.990 6.845 1.00 89.19 92 THR A N 1
ATOM 608 C CA . THR A 1 92 ? -10.057 -8.570 8.158 1.00 89.19 92 THR A CA 1
ATOM 609 C C . THR A 1 92 ? -10.502 -7.103 8.177 1.00 89.19 92 THR A C 1
ATOM 611 O O . THR A 1 92 ? -11.334 -6.732 9.005 1.00 89.19 92 THR A O 1
ATOM 614 N N . VAL A 1 93 ? -9.983 -6.262 7.272 1.00 92.62 93 VAL A N 1
ATOM 615 C CA . VAL A 1 93 ? -10.293 -4.827 7.235 1.00 92.62 93 VAL A CA 1
ATOM 616 C C . VAL A 1 93 ? -10.700 -4.395 5.833 1.00 92.62 93 VAL A C 1
ATOM 618 O O . VAL A 1 93 ? -9.937 -4.491 4.875 1.00 92.62 93 VAL A O 1
ATOM 621 N N . ILE A 1 94 ? -11.925 -3.881 5.741 1.00 93.81 94 ILE A N 1
ATOM 622 C CA . ILE A 1 94 ? -12.515 -3.359 4.512 1.00 93.81 94 ILE A CA 1
ATOM 623 C C . ILE A 1 94 ? -12.509 -1.834 4.588 1.00 93.81 94 ILE A C 1
ATOM 625 O O . ILE A 1 94 ? -13.017 -1.251 5.547 1.00 93.81 94 ILE A O 1
ATOM 629 N N . ILE A 1 95 ? -11.957 -1.198 3.561 1.00 94.25 95 ILE A N 1
ATOM 630 C CA . ILE A 1 95 ? -11.785 0.248 3.463 1.00 94.25 95 ILE A CA 1
ATOM 631 C C . ILE A 1 95 ? -12.684 0.805 2.352 1.00 94.25 95 ILE A C 1
ATOM 633 O O . ILE A 1 95 ? -12.681 0.275 1.237 1.00 94.25 95 ILE A O 1
ATOM 637 N N . PRO A 1 96 ? -13.479 1.853 2.623 1.00 89.50 96 PRO A N 1
ATOM 638 C CA . PRO A 1 96 ? -14.209 2.577 1.593 1.00 89.50 96 PRO A CA 1
ATOM 639 C C . PRO A 1 96 ? -13.254 3.414 0.727 1.00 89.50 96 PRO A C 1
ATOM 641 O O . PRO A 1 96 ? -12.403 4.141 1.250 1.00 89.50 96 PRO A O 1
ATOM 644 N N . MET A 1 97 ? -13.455 3.294 -0.587 1.00 82.38 97 MET A N 1
ATOM 645 C CA . MET A 1 97 ? -12.824 4.086 -1.651 1.00 82.38 97 MET A CA 1
ATOM 646 C C . MET A 1 97 ? -13.740 5.236 -2.057 1.00 82.38 97 MET A C 1
ATOM 648 O O . MET A 1 97 ? -14.943 4.952 -2.325 1.00 82.38 97 MET A O 1
#

Radius of gyration: 12.13 Å; Cα contacts (8 Å, |Δi|>4): 288; chains: 1; bounding box: 32×19×34 Å

pLDDT: mean 95.15, std 3.18, range [79.31, 98.12]

Mean predicted aligned error: 2.8 Å

Secondary structure (DSSP, 8-state):
-EEEEEEEEEEETT-PEEEE--EEEEEETTEEEPBTT-EEESSSEEEEE----SS-EETTEEBPBTT-EEEEEETTT--EEEEEEEEEEEEEEEEE-

Foldseek 3Di:
DKFFWAFFQFAWPVRWGQHDPAQPVDDFVRGGTHFFQGWTGDQFWTFTQHDAAPPDDRNNGGTHGFFGKTWGATPVPRHTDITTTHDPGRPVDMTDD

Nearest PDB structures (foldseek):
  4jiw-assembly3_L  TM=7.246E-01  e=9.479E-05  Escherichia coli CFT073
  4jiv-assembly1_D  TM=6.923E-01  e=1.381E-03  Vibrio cholerae O1 biovar El Tor str. N16961
  8f0a-assembly1_A  TM=2.906E-01  e=6.544E+00  Escherichia coli K-12

Sequence (97 aa):
MSSLAVTLGGLDSGANVITGPCAETVLLDGLFASVETDIVSGATLEGVVAEGSVTVLFGGLPATYVGSLVSGVSVETGVAMETAIVGPGVATVIIPM